Protein AF-D5RU22-F1 (afdb_monomer_lite)

Sequence (90 aa):
RDGLAFPALALAEREAGQRARDSGVAWVGITNGHHAGAMGLPVRRLAGQGLVALAFSNSPAAMPVAGGRRPLLGTNPVAAAFRAATRRRW

Radius of gyration: 16.01 Å; chains: 1; bounding box: 35×34×53 Å

Structure (mmCIF, N/CA/C/O backbone):
data_AF-D5RU22-F1
#
_entry.id   AF-D5RU22-F1
#
loop_
_atom_site.group_PDB
_atom_site.id
_atom_site.type_symbol
_atom_site.label_atom_id
_atom_site.label_alt_id
_atom_site.label_comp_id
_atom_site.label_asym_id
_atom_site.label_entity_id
_atom_site.label_seq_id
_atom_site.pdbx_PDB_ins_code
_atom_site.Cartn_x
_atom_site.Cartn_y
_atom_site.Cartn_z
_atom_site.occupancy
_atom_site.B_iso_or_equiv
_atom_site.auth_seq_id
_atom_site.auth_comp_id
_atom_site.auth_asym_id
_atom_site.auth_atom_id
_atom_site.pdbx_PDB_model_num
ATOM 1 N N . ARG A 1 1 ? -0.019 14.498 -14.222 1.00 51.03 1 ARG A N 1
ATOM 2 C CA . ARG A 1 1 ? 0.973 13.420 -14.455 1.00 51.03 1 ARG A CA 1
ATOM 3 C C . ARG A 1 1 ? 2.288 13.963 -13.911 1.00 51.03 1 ARG A C 1
ATOM 5 O O . ARG A 1 1 ? 2.440 15.171 -13.994 1.00 51.03 1 ARG A O 1
ATOM 12 N N . ASP A 1 2 ? 3.097 13.142 -13.241 1.00 69.06 2 ASP A N 1
ATOM 13 C CA . ASP A 1 2 ? 4.290 13.553 -12.462 1.00 69.06 2 ASP A CA 1
ATOM 14 C C . ASP A 1 2 ? 3.981 14.116 -11.063 1.00 69.06 2 ASP A C 1
ATOM 16 O O . ASP A 1 2 ? 4.498 15.140 -10.625 1.00 69.06 2 ASP A O 1
ATOM 20 N N . GLY A 1 3 ? 3.081 13.436 -10.342 1.00 75.44 3 GLY A N 1
ATOM 21 C CA . GLY A 1 3 ? 2.754 13.793 -8.962 1.00 75.44 3 GLY A CA 1
ATOM 22 C C . GLY A 1 3 ? 3.839 13.353 -7.973 1.00 75.44 3 GLY A C 1
ATOM 23 O O . GLY A 1 3 ? 4.359 12.238 -8.052 1.00 75.44 3 GLY A O 1
ATOM 24 N N . LEU A 1 4 ? 4.140 14.200 -6.986 1.00 88.31 4 LEU A N 1
ATOM 25 C CA . LEU A 1 4 ? 5.038 13.844 -5.888 1.00 88.31 4 LEU A CA 1
ATOM 26 C C . LEU A 1 4 ? 4.433 12.713 -5.043 1.00 88.31 4 LEU A C 1
ATOM 28 O O . LEU A 1 4 ? 3.294 12.800 -4.578 1.00 88.31 4 LEU A O 1
ATOM 32 N N . ALA A 1 5 ? 5.221 11.663 -4.804 1.00 91.31 5 ALA A N 1
ATOM 33 C CA . ALA A 1 5 ? 4.744 10.456 -4.134 1.00 91.31 5 ALA A CA 1
ATOM 34 C C . ALA A 1 5 ? 4.323 10.703 -2.678 1.00 91.31 5 ALA A C 1
ATOM 36 O O . ALA A 1 5 ? 3.290 10.202 -2.249 1.00 91.31 5 ALA A O 1
ATOM 37 N N . PHE A 1 6 ? 5.076 11.503 -1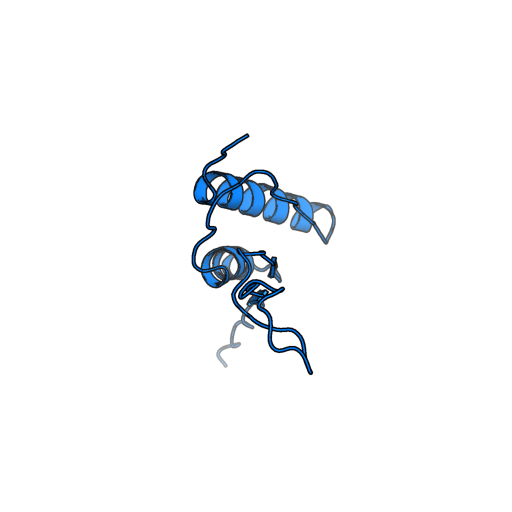.916 1.00 94.25 6 PHE A N 1
ATOM 38 C CA . PHE A 1 6 ? 4.780 11.718 -0.495 1.00 94.25 6 PHE A CA 1
ATOM 39 C C . PHE A 1 6 ? 3.480 12.501 -0.241 1.00 94.25 6 PHE A C 1
ATOM 41 O O . PHE A 1 6 ? 2.698 12.054 0.597 1.00 94.25 6 PHE A O 1
ATOM 48 N N . PRO A 1 7 ? 3.172 13.600 -0.960 1.00 94.81 7 PRO A N 1
ATOM 49 C CA . PRO A 1 7 ? 1.853 14.229 -0.882 1.00 94.81 7 PRO A CA 1
ATOM 50 C C . PRO A 1 7 ? 0.705 13.292 -1.278 1.00 94.81 7 PRO A C 1
ATOM 52 O O . PRO A 1 7 ? -0.327 13.278 -0.606 1.00 94.81 7 PRO A O 1
ATOM 55 N N . ALA A 1 8 ? 0.891 12.479 -2.325 1.00 95.25 8 ALA A N 1
ATOM 56 C CA . ALA A 1 8 ? -0.109 11.500 -2.747 1.00 95.25 8 ALA A CA 1
ATOM 57 C C . ALA A 1 8 ? -0.336 10.414 -1.682 1.00 95.25 8 ALA A C 1
ATOM 59 O O . ALA A 1 8 ? -1.482 10.096 -1.373 1.00 95.25 8 ALA A O 1
ATOM 60 N N . LEU A 1 9 ? 0.734 9.899 -1.066 1.00 95.94 9 LEU A N 1
ATOM 61 C CA . LEU A 1 9 ? 0.654 8.969 0.065 1.00 95.94 9 LEU A CA 1
ATOM 62 C C . LEU A 1 9 ? -0.054 9.604 1.261 1.00 95.94 9 LEU A C 1
ATOM 64 O O . LEU A 1 9 ? -0.954 8.992 1.818 1.00 95.94 9 LEU A O 1
ATOM 68 N N . ALA A 1 10 ? 0.283 10.845 1.614 1.00 95.88 10 ALA A N 1
ATOM 69 C CA . ALA A 1 10 ? -0.363 11.543 2.720 1.00 95.88 10 ALA A CA 1
ATOM 70 C C . ALA A 1 10 ? -1.870 11.741 2.482 1.00 95.88 10 ALA A C 1
ATOM 72 O O . ALA A 1 10 ? -2.660 11.625 3.418 1.00 95.88 10 ALA A O 1
ATOM 73 N N . LEU A 1 11 ? -2.284 12.034 1.244 1.00 96.50 11 LEU A N 1
ATOM 74 C CA . LEU A 1 11 ? -3.699 12.082 0.874 1.00 96.50 11 LEU A CA 1
ATOM 75 C C . LEU A 1 11 ? -4.345 10.694 0.969 1.00 96.50 11 LEU A C 1
ATOM 77 O O . LEU A 1 11 ? -5.406 10.564 1.573 1.00 96.50 11 LEU A O 1
ATOM 81 N N . ALA A 1 12 ? -3.688 9.664 0.434 1.00 96.69 12 ALA A N 1
ATOM 82 C CA . ALA A 1 12 ? -4.186 8.294 0.473 1.00 96.69 12 ALA A CA 1
ATOM 83 C C . ALA A 1 12 ? -4.342 7.768 1.906 1.00 96.69 12 ALA A C 1
ATOM 85 O O . ALA A 1 12 ? -5.353 7.146 2.207 1.00 96.69 12 ALA A O 1
ATOM 86 N N . GLU A 1 13 ? -3.397 8.056 2.805 1.00 97.19 13 GLU A N 1
ATOM 87 C CA . GLU A 1 13 ? -3.487 7.714 4.228 1.00 97.19 13 GLU A CA 1
ATOM 88 C C . GLU A 1 13 ? -4.717 8.363 4.881 1.00 97.19 13 GLU A C 1
ATOM 90 O O . GLU A 1 13 ? -5.455 7.692 5.603 1.00 97.19 13 GLU A O 1
ATOM 95 N N . ARG A 1 14 ? -4.979 9.650 4.608 1.00 97.81 14 ARG A N 1
ATOM 96 C CA . ARG A 1 14 ? -6.165 10.339 5.144 1.00 97.81 14 ARG A CA 1
ATOM 97 C C . ARG A 1 14 ? -7.463 9.733 4.615 1.00 97.81 14 ARG A C 1
ATOM 99 O O . ARG A 1 14 ? -8.332 9.388 5.412 1.00 97.81 14 ARG A O 1
ATOM 106 N N . GLU A 1 15 ? -7.574 9.572 3.298 1.00 98.06 15 GLU A N 1
ATOM 107 C CA . GLU A 1 15 ? -8.772 9.022 2.652 1.00 98.06 15 GLU A CA 1
ATOM 108 C C . GLU A 1 15 ? -9.034 7.575 3.074 1.00 98.06 15 GLU A C 1
ATOM 110 O O . GLU A 1 15 ? -10.156 7.233 3.445 1.00 98.06 15 GLU A O 1
ATOM 115 N N . ALA A 1 16 ? -8.001 6.728 3.067 1.00 97.81 16 ALA A N 1
ATOM 116 C CA . ALA A 1 16 ? -8.116 5.337 3.485 1.00 97.81 16 ALA A CA 1
ATOM 117 C C . ALA A 1 16 ? -8.500 5.241 4.963 1.00 97.81 16 ALA A C 1
ATOM 119 O O . ALA A 1 16 ? -9.385 4.466 5.315 1.00 97.81 16 ALA A O 1
ATOM 120 N N . GLY A 1 17 ? -7.877 6.054 5.822 1.00 97.19 17 GLY A N 1
ATOM 121 C CA . GLY A 1 17 ? -8.178 6.075 7.247 1.00 97.19 17 GLY A CA 1
ATOM 122 C C . GLY A 1 17 ? -9.618 6.493 7.544 1.00 97.19 17 GLY A C 1
ATOM 123 O O . GLY A 1 17 ? -10.284 5.836 8.341 1.00 97.19 17 GLY A O 1
ATOM 124 N N . GLN A 1 18 ? -10.111 7.558 6.906 1.00 97.94 18 GLN A N 1
ATOM 125 C CA . GLN A 1 18 ? -11.494 8.012 7.082 1.00 97.94 18 GLN A CA 1
ATOM 126 C C . GLN A 1 18 ? -12.488 6.958 6.576 1.00 97.94 18 GLN A C 1
ATOM 128 O O . GLN A 1 18 ? -13.322 6.471 7.335 1.00 97.94 18 GLN A O 1
ATOM 133 N N . ARG A 1 19 ? -12.335 6.522 5.322 1.00 98.38 19 ARG A N 1
ATOM 134 C CA . ARG A 1 19 ? -13.270 5.587 4.678 1.00 98.38 19 ARG A CA 1
ATOM 135 C C . ARG A 1 19 ? -13.290 4.217 5.349 1.00 98.38 19 ARG A C 1
ATOM 137 O O . ARG A 1 19 ? -14.351 3.611 5.450 1.00 98.38 19 ARG A O 1
ATOM 144 N N . ALA A 1 20 ? -12.151 3.737 5.849 1.00 98.00 20 ALA A N 1
ATOM 145 C CA . ALA A 1 20 ? -12.098 2.467 6.566 1.00 98.00 20 ALA A CA 1
ATOM 146 C C . ALA A 1 20 ? -12.853 2.517 7.903 1.00 98.00 20 ALA A C 1
ATOM 148 O O . ALA A 1 20 ? -13.401 1.500 8.313 1.00 98.00 20 ALA A O 1
ATOM 149 N N . ARG A 1 21 ? -12.923 3.675 8.575 1.00 96.19 21 ARG A N 1
ATOM 150 C CA . ARG A 1 21 ? -13.747 3.825 9.787 1.00 96.19 21 ARG A CA 1
ATOM 151 C C . ARG A 1 21 ? -15.232 3.840 9.460 1.00 96.19 21 ARG A C 1
ATOM 153 O O . ARG A 1 21 ? -16.003 3.198 10.162 1.00 96.19 21 ARG A O 1
ATOM 160 N N . ASP A 1 22 ? -15.600 4.521 8.381 1.00 98.00 22 ASP A N 1
ATOM 161 C CA . ASP A 1 22 ? -17.004 4.681 8.000 1.00 98.00 22 ASP A CA 1
ATOM 162 C C . ASP A 1 22 ? -17.585 3.400 7.379 1.00 98.00 22 ASP A C 1
ATOM 164 O O . ASP A 1 22 ? -18.758 3.094 7.563 1.00 98.00 22 ASP A O 1
ATOM 168 N N . SER A 1 23 ? -16.769 2.642 6.637 1.00 98.00 23 SER A N 1
ATOM 169 C CA . SER A 1 23 ? -17.209 1.492 5.823 1.00 98.00 23 SER A CA 1
ATOM 170 C C . SER A 1 23 ? -16.591 0.149 6.238 1.00 98.00 23 SER A C 1
ATOM 172 O O . SER A 1 23 ? -16.814 -0.864 5.579 1.00 98.00 23 SER A O 1
ATOM 174 N N . GLY A 1 24 ? -15.761 0.116 7.284 1.00 97.31 24 GLY A N 1
ATOM 175 C CA . GLY A 1 24 ? -15.031 -1.075 7.741 1.00 97.31 24 GLY A CA 1
ATOM 176 C C . GLY A 1 24 ? -13.766 -1.416 6.936 1.00 97.31 24 GLY A C 1
ATOM 177 O O . GLY A 1 24 ? -12.845 -2.029 7.475 1.00 97.31 24 GLY A O 1
ATOM 178 N N . VAL A 1 25 ? -13.676 -1.003 5.666 1.00 97.94 25 VAL A N 1
ATOM 179 C CA . VAL A 1 25 ? -12.508 -1.212 4.791 1.00 97.94 25 VAL A CA 1
ATOM 180 C C . VAL A 1 25 ? -12.402 -0.103 3.740 1.00 97.94 25 VAL A C 1
ATOM 182 O O . VAL A 1 25 ? -13.407 0.477 3.336 1.00 97.94 25 VAL A O 1
ATOM 185 N N . ALA A 1 26 ? -11.186 0.193 3.275 1.00 98.12 26 ALA A N 1
ATOM 186 C CA . ALA A 1 26 ? -10.949 1.116 2.167 1.00 98.12 26 ALA A CA 1
ATOM 187 C C . ALA A 1 26 ? -9.719 0.712 1.345 1.00 98.12 26 ALA A C 1
ATOM 189 O O . ALA A 1 26 ? -8.772 0.128 1.870 1.00 98.12 26 ALA A O 1
ATOM 190 N N . TRP A 1 27 ? -9.729 1.084 0.064 1.00 97.44 27 TRP A N 1
ATOM 191 C CA . TRP A 1 27 ? -8.624 0.891 -0.873 1.00 97.44 27 TRP A CA 1
ATOM 192 C C . TRP A 1 27 ? -8.382 2.188 -1.637 1.00 97.44 27 TRP A C 1
ATOM 194 O O . TRP A 1 27 ? -9.331 2.831 -2.085 1.00 97.44 27 TRP A O 1
ATOM 204 N N . VAL A 1 28 ? -7.116 2.572 -1.799 1.00 97.00 28 VAL A N 1
ATOM 205 C CA . VAL A 1 28 ? -6.728 3.774 -2.546 1.00 97.00 28 VAL A CA 1
ATOM 206 C C . VAL A 1 28 ? -5.629 3.410 -3.534 1.00 97.00 28 VAL A C 1
ATOM 208 O O . VAL A 1 28 ? -4.595 2.869 -3.149 1.00 97.00 28 VAL A O 1
ATOM 211 N N . GLY A 1 29 ? -5.853 3.715 -4.812 1.00 96.31 29 GLY A N 1
ATOM 212 C CA . GLY A 1 29 ? -4.858 3.560 -5.869 1.00 96.31 29 GLY A CA 1
ATOM 213 C C . GLY A 1 29 ? -4.142 4.878 -6.145 1.00 96.31 29 GLY A C 1
ATOM 214 O O . GLY A 1 29 ? -4.787 5.882 -6.440 1.00 96.31 29 GLY A O 1
ATOM 215 N N . ILE A 1 30 ? -2.809 4.871 -6.094 1.00 94.94 30 ILE A N 1
ATOM 216 C CA . ILE A 1 30 ? -1.976 5.996 -6.535 1.00 94.94 30 ILE A CA 1
ATOM 217 C C . ILE A 1 30 ? -1.371 5.625 -7.889 1.00 94.94 30 ILE A C 1
ATOM 219 O O . ILE A 1 30 ? -0.720 4.591 -8.018 1.00 94.94 30 ILE A O 1
ATOM 223 N N . THR A 1 31 ? -1.574 6.469 -8.899 1.00 93.88 31 THR A N 1
ATOM 224 C CA . THR A 1 31 ? -1.034 6.272 -10.254 1.00 93.88 31 THR A CA 1
ATOM 225 C C . THR A 1 31 ? -0.301 7.525 -10.724 1.00 93.88 31 THR A C 1
ATOM 227 O O . THR A 1 31 ? -0.523 8.613 -10.195 1.00 93.88 31 THR A O 1
ATOM 230 N N . ASN A 1 32 ? 0.577 7.387 -11.724 1.00 92.06 32 ASN A N 1
ATOM 231 C CA . ASN A 1 32 ? 1.376 8.495 -12.273 1.00 92.06 32 ASN A CA 1
ATOM 232 C C . ASN A 1 32 ? 2.207 9.251 -11.209 1.00 92.06 32 ASN A C 1
ATOM 234 O O . ASN A 1 32 ? 2.322 10.480 -11.267 1.00 92.06 32 ASN A O 1
ATOM 238 N N . GLY A 1 33 ? 2.742 8.510 -10.230 1.00 87.69 33 GLY A N 1
ATOM 239 C CA . GLY A 1 33 ? 3.602 9.015 -9.157 1.00 87.69 33 GLY A CA 1
ATOM 240 C C . GLY A 1 33 ? 5.082 8.669 -9.347 1.00 87.69 33 GLY A C 1
ATOM 241 O O . GLY A 1 33 ? 5.485 8.098 -10.359 1.00 87.69 33 GLY A O 1
ATOM 242 N N . HIS A 1 34 ? 5.901 9.025 -8.359 1.00 89.44 34 HIS A N 1
ATOM 243 C CA . HIS A 1 34 ? 7.342 8.739 -8.320 1.00 89.44 34 HIS A CA 1
ATOM 244 C C . HIS A 1 34 ? 7.697 7.783 -7.170 1.00 89.44 34 HIS A C 1
ATOM 246 O O . HIS A 1 34 ? 6.819 7.186 -6.549 1.00 89.44 34 HIS A O 1
ATOM 252 N N . HIS A 1 35 ? 8.993 7.630 -6.886 1.00 92.88 35 HIS A N 1
ATOM 253 C CA . HIS A 1 35 ? 9.496 6.773 -5.817 1.00 92.88 35 HIS A CA 1
ATOM 254 C C . HIS A 1 35 ? 8.833 7.089 -4.462 1.00 92.88 35 HIS A C 1
ATOM 256 O O . HIS A 1 35 ? 8.946 8.197 -3.939 1.00 92.88 35 HIS A O 1
ATOM 262 N N . ALA A 1 36 ? 8.162 6.087 -3.890 1.00 91.69 36 ALA A N 1
ATOM 263 C CA . ALA A 1 36 ? 7.337 6.199 -2.685 1.00 91.69 36 ALA A CA 1
ATOM 264 C C . ALA A 1 36 ? 8.118 6.071 -1.361 1.00 91.69 36 ALA A C 1
ATOM 266 O O . ALA A 1 36 ? 7.546 6.211 -0.280 1.00 91.69 36 ALA A O 1
ATOM 267 N N . GLY A 1 37 ? 9.430 5.824 -1.423 1.00 93.69 37 GLY A N 1
ATOM 268 C CA . GLY A 1 37 ? 10.256 5.659 -0.229 1.00 93.69 37 GLY A CA 1
ATOM 269 C C . GLY A 1 37 ? 9.930 4.378 0.544 1.00 93.69 37 GLY A C 1
ATOM 270 O O . GLY A 1 37 ? 9.553 3.355 -0.024 1.00 93.69 37 GLY A O 1
ATOM 271 N N . ALA A 1 38 ? 10.103 4.430 1.864 1.00 96.06 38 ALA A N 1
ATOM 272 C CA . ALA A 1 38 ? 9.864 3.290 2.740 1.00 96.06 38 ALA A CA 1
ATOM 273 C C . ALA A 1 38 ? 8.361 3.078 3.001 1.00 96.06 38 ALA A C 1
ATOM 275 O O . ALA A 1 38 ? 7.763 3.759 3.839 1.00 96.06 38 ALA A O 1
ATOM 276 N N . MET A 1 39 ? 7.769 2.068 2.352 1.00 96.31 39 MET A N 1
ATOM 277 C CA . MET A 1 39 ? 6.340 1.730 2.480 1.00 96.31 39 MET A CA 1
ATOM 278 C C . MET A 1 39 ? 5.912 1.302 3.894 1.00 96.31 39 MET A C 1
ATOM 280 O O . MET A 1 39 ? 4.725 1.327 4.208 1.00 96.31 39 MET A O 1
ATOM 284 N N . GLY A 1 40 ? 6.858 0.975 4.782 1.00 96.75 40 GLY A N 1
ATOM 285 C CA . GLY A 1 40 ? 6.579 0.716 6.199 1.00 96.75 40 GLY A CA 1
ATOM 286 C C . GLY A 1 40 ? 6.072 1.945 6.970 1.00 96.75 40 GLY A C 1
ATOM 287 O O . GLY A 1 40 ? 5.331 1.802 7.940 1.00 96.75 40 GLY A O 1
ATOM 288 N N . LEU A 1 41 ? 6.435 3.161 6.546 1.00 96.12 41 LEU A N 1
ATOM 289 C CA . LEU A 1 41 ? 6.031 4.400 7.218 1.00 96.12 41 LEU A CA 1
ATOM 290 C C . LEU A 1 41 ? 4.517 4.675 7.144 1.00 96.12 41 LEU A C 1
ATOM 292 O O . LEU A 1 41 ? 3.931 4.863 8.214 1.00 96.12 41 LEU A O 1
ATOM 296 N N . PRO A 1 42 ? 3.865 4.690 5.961 1.00 95.88 42 PRO A N 1
ATOM 297 C CA . PRO A 1 42 ? 2.425 4.940 5.869 1.00 95.88 42 PRO A CA 1
ATOM 298 C C . PRO A 1 42 ? 1.599 3.876 6.604 1.00 95.88 42 PRO A C 1
ATOM 300 O O . PRO A 1 42 ? 0.722 4.216 7.398 1.00 95.88 42 PRO A O 1
ATOM 303 N N . VAL A 1 43 ? 1.922 2.584 6.442 1.00 97.38 43 VAL A N 1
ATOM 304 C CA . VAL A 1 43 ? 1.182 1.518 7.145 1.00 97.38 43 VAL A CA 1
ATOM 305 C C . VAL A 1 43 ? 1.330 1.633 8.662 1.00 97.38 43 VAL A C 1
ATOM 307 O O . VAL A 1 43 ? 0.349 1.465 9.384 1.00 97.38 43 VAL A O 1
ATOM 310 N N . ARG A 1 44 ? 2.515 2.010 9.169 1.00 96.31 44 ARG A N 1
ATOM 311 C CA . ARG A 1 44 ? 2.729 2.232 10.606 1.00 96.31 44 ARG A CA 1
ATOM 312 C C . ARG A 1 44 ? 1.890 3.393 11.141 1.00 96.31 44 ARG A C 1
ATOM 314 O O . ARG A 1 44 ? 1.361 3.287 12.245 1.00 96.31 44 ARG A O 1
ATOM 321 N N . ARG A 1 45 ? 1.753 4.488 10.384 1.00 95.94 45 ARG A N 1
ATOM 322 C CA . ARG A 1 45 ? 0.909 5.630 10.781 1.00 95.94 45 ARG A CA 1
ATOM 323 C C . ARG A 1 45 ? -0.565 5.246 10.837 1.00 95.94 45 ARG A C 1
ATOM 325 O O . ARG A 1 45 ? -1.226 5.595 11.808 1.00 95.94 45 ARG A O 1
ATOM 332 N N . LEU A 1 46 ? -1.060 4.495 9.853 1.00 96.38 46 LEU A N 1
ATOM 333 C CA . LEU A 1 46 ? -2.434 3.980 9.856 1.00 96.38 46 LEU A CA 1
ATOM 334 C C . LEU A 1 46 ? -2.679 3.001 11.013 1.00 96.38 46 LEU A C 1
ATOM 336 O O . LEU A 1 46 ? -3.683 3.116 11.714 1.00 96.38 46 LEU A O 1
ATOM 340 N N . ALA A 1 47 ? -1.737 2.094 11.282 1.00 96.12 47 ALA A N 1
ATOM 341 C CA . ALA A 1 47 ? -1.839 1.173 12.413 1.00 96.12 47 ALA A CA 1
ATOM 342 C C . ALA A 1 47 ? -1.830 1.891 13.771 1.00 96.12 47 ALA A C 1
ATOM 344 O O . ALA A 1 47 ? -2.578 1.518 14.677 1.00 96.12 47 ALA A O 1
ATOM 345 N N . GLY A 1 48 ? -1.051 2.972 13.897 1.00 94.25 48 GLY A N 1
ATOM 346 C CA . GLY A 1 48 ? -1.072 3.863 15.062 1.00 94.25 48 GLY A CA 1
ATOM 347 C C . GLY A 1 48 ? -2.427 4.539 15.301 1.00 94.25 48 GLY A C 1
ATOM 348 O O . GLY A 1 48 ? -2.710 4.954 16.420 1.00 94.25 48 GLY A O 1
ATOM 349 N N . GLN A 1 49 ? -3.294 4.592 14.287 1.00 93.69 49 GLN A N 1
ATOM 350 C CA . GLN A 1 49 ? -4.667 5.084 14.399 1.00 93.69 49 GLN A CA 1
ATOM 351 C C . GLN A 1 49 ? -5.694 3.968 14.675 1.00 93.69 49 GLN A C 1
ATOM 353 O O . GLN A 1 49 ? -6.897 4.188 14.526 1.00 93.69 49 GLN A O 1
ATOM 358 N N . GLY A 1 50 ? -5.235 2.769 15.046 1.00 93.75 50 GLY A N 1
ATOM 359 C CA . GLY A 1 50 ? -6.089 1.631 15.387 1.00 93.75 50 GLY A CA 1
ATOM 360 C C . GLY A 1 50 ? -6.538 0.775 14.201 1.00 93.75 50 GLY A C 1
ATOM 361 O O . GLY A 1 50 ? -7.360 -0.116 14.399 1.00 93.75 50 GLY A O 1
ATOM 362 N N . LEU A 1 51 ? -6.005 1.010 12.998 1.00 95.88 51 LEU A N 1
ATOM 363 C CA . LEU A 1 51 ? -6.354 0.260 11.788 1.00 95.88 51 LEU A CA 1
ATOM 364 C C . LEU A 1 51 ? -5.399 -0.923 11.546 1.00 95.88 51 LEU A C 1
ATOM 366 O O . LEU A 1 51 ? -4.323 -1.023 12.134 1.00 95.88 51 LEU A O 1
ATOM 370 N N . VAL A 1 52 ? -5.786 -1.820 10.642 1.00 97.25 52 VAL A N 1
ATOM 371 C CA . VAL A 1 52 ? -4.853 -2.719 9.950 1.00 97.25 52 VAL A CA 1
ATOM 372 C C . VAL A 1 52 ? -4.574 -2.105 8.584 1.00 97.25 52 VAL A C 1
ATOM 374 O O . VAL A 1 52 ? -5.504 -1.658 7.916 1.00 97.25 52 VAL A O 1
ATOM 377 N N . ALA A 1 53 ? -3.307 -2.055 8.177 1.00 97.81 53 ALA A N 1
ATOM 378 C CA . ALA A 1 53 ? -2.908 -1.405 6.935 1.00 97.81 53 ALA A CA 1
ATOM 379 C C . ALA A 1 53 ? -1.959 -2.277 6.115 1.00 97.81 53 ALA A C 1
ATOM 381 O O . ALA A 1 53 ? -0.995 -2.833 6.645 1.00 97.81 53 ALA A O 1
ATOM 382 N N . LEU A 1 54 ? -2.223 -2.330 4.810 1.00 98.25 54 LEU A N 1
ATOM 383 C CA . LEU A 1 54 ? -1.388 -2.961 3.794 1.00 98.25 54 LEU A CA 1
ATOM 384 C C . LEU A 1 54 ? -1.006 -1.912 2.752 1.00 98.25 54 LEU A C 1
ATOM 386 O O . LEU A 1 54 ? -1.821 -1.055 2.409 1.00 98.25 54 LEU A O 1
ATOM 390 N N . ALA A 1 55 ? 0.215 -1.986 2.234 1.00 97.75 55 ALA A N 1
ATOM 391 C CA . ALA A 1 55 ? 0.651 -1.132 1.143 1.00 97.75 55 ALA A CA 1
ATOM 392 C C . ALA A 1 55 ? 1.555 -1.883 0.166 1.00 97.75 55 ALA A C 1
ATOM 394 O O . ALA A 1 55 ? 2.398 -2.690 0.562 1.00 97.75 55 ALA A O 1
ATOM 395 N N . PHE A 1 56 ? 1.380 -1.564 -1.113 1.00 97.50 56 PHE A N 1
ATOM 396 C CA . PHE A 1 56 ? 2.059 -2.188 -2.239 1.00 97.50 56 PHE A CA 1
ATOM 397 C C . PHE A 1 56 ? 2.585 -1.089 -3.155 1.00 97.50 56 PHE A C 1
ATOM 399 O O . PHE A 1 56 ? 1.922 -0.067 -3.348 1.00 97.50 56 PHE A O 1
A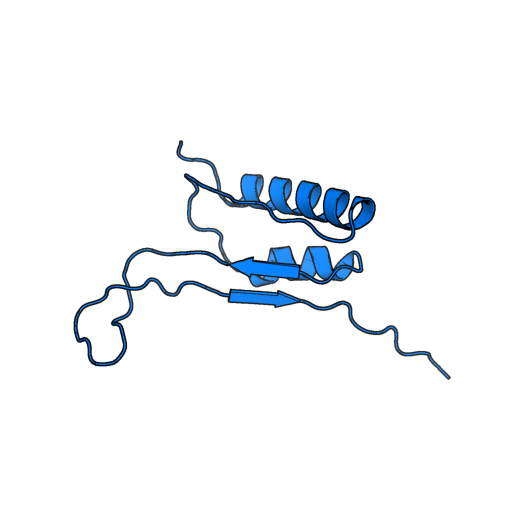TOM 406 N N . SER A 1 57 ? 3.765 -1.287 -3.727 1.00 95.69 57 SER A N 1
ATOM 407 C CA . SER A 1 57 ? 4.299 -0.390 -4.749 1.00 95.69 57 SER A CA 1
ATOM 408 C C . SER A 1 57 ? 5.070 -1.185 -5.791 1.00 95.69 57 SER A C 1
ATOM 410 O O . SER A 1 57 ? 5.532 -2.291 -5.517 1.00 95.69 57 SER A O 1
ATOM 412 N N . ASN A 1 58 ? 5.203 -0.626 -6.987 1.00 94.62 58 ASN A N 1
ATOM 413 C CA . ASN A 1 58 ? 6.045 -1.151 -8.050 1.00 94.62 58 ASN A CA 1
ATOM 414 C C . ASN A 1 58 ? 7.305 -0.288 -8.219 1.00 94.62 58 ASN A C 1
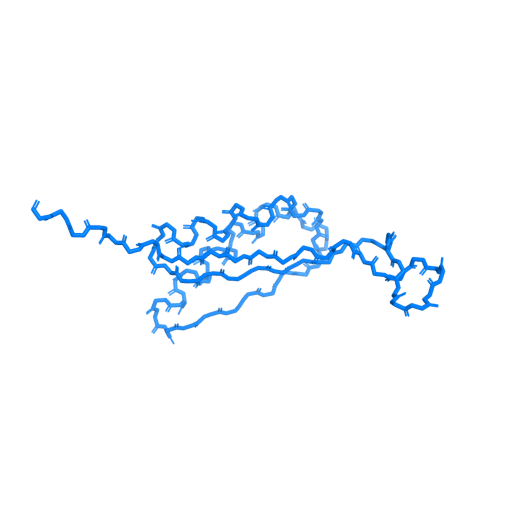ATOM 416 O O . ASN A 1 58 ? 7.330 0.882 -7.841 1.00 94.62 58 ASN A O 1
ATOM 420 N N . SER A 1 59 ? 8.348 -0.849 -8.825 1.00 94.56 59 SER A N 1
ATOM 421 C CA . SER A 1 59 ? 9.558 -0.107 -9.206 1.00 94.56 59 SER A CA 1
ATOM 422 C C . SER A 1 59 ? 10.009 -0.477 -10.626 1.00 94.56 59 SER A C 1
ATOM 424 O O . SER A 1 59 ? 9.504 -1.455 -11.184 1.00 94.56 59 SER A O 1
ATOM 426 N N . PRO A 1 60 ? 10.970 0.259 -11.224 1.00 94.88 60 PRO A N 1
ATOM 427 C CA . PRO A 1 60 ? 11.620 -0.163 -12.464 1.00 94.88 60 PRO A CA 1
ATOM 428 C C . PRO A 1 60 ? 12.203 -1.577 -12.359 1.00 94.88 60 PRO A C 1
ATOM 430 O O . PRO A 1 60 ? 12.533 -2.034 -11.261 1.00 94.88 60 PRO A O 1
ATOM 433 N N . ALA A 1 61 ? 12.337 -2.248 -13.504 1.00 96.38 61 ALA A N 1
ATOM 434 C CA . ALA A 1 61 ? 12.824 -3.621 -13.577 1.00 96.38 61 ALA A CA 1
ATOM 435 C C . ALA A 1 61 ? 14.248 -3.744 -13.011 1.00 96.38 61 ALA A C 1
ATOM 437 O O . ALA A 1 61 ? 15.172 -3.078 -13.474 1.00 96.38 61 ALA A O 1
ATOM 438 N N . ALA A 1 62 ? 14.410 -4.621 -12.024 1.00 96.12 62 ALA A N 1
ATOM 439 C CA . ALA A 1 62 ? 15.659 -4.851 -11.303 1.00 96.12 62 ALA A CA 1
ATOM 440 C C . ALA A 1 62 ? 15.894 -6.331 -10.945 1.00 96.12 62 ALA A C 1
ATOM 442 O O . ALA A 1 62 ? 17.033 -6.720 -10.710 1.00 96.12 62 ALA A O 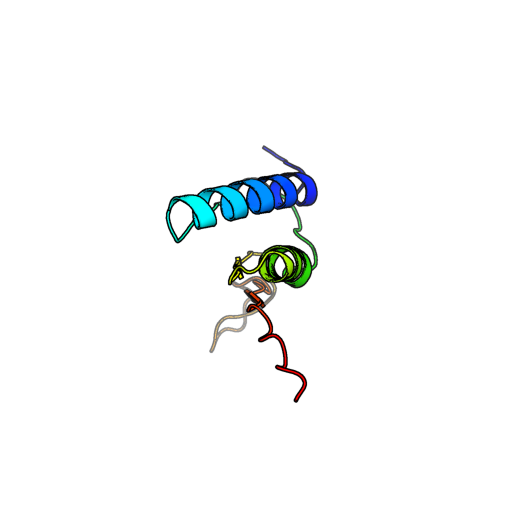1
ATOM 443 N N . MET A 1 63 ? 14.851 -7.170 -10.920 1.00 96.62 63 MET A N 1
ATOM 444 C CA . MET A 1 63 ? 14.935 -8.578 -10.513 1.00 96.62 63 MET A CA 1
ATOM 445 C C . MET A 1 63 ? 14.385 -9.517 -11.595 1.00 96.62 63 MET A C 1
ATOM 447 O O . MET A 1 63 ? 13.368 -9.199 -12.226 1.00 96.62 63 MET A O 1
ATOM 451 N N . PRO A 1 64 ? 15.024 -10.675 -11.844 1.00 96.38 64 PRO A N 1
ATOM 452 C CA . PRO A 1 64 ? 14.464 -11.699 -12.713 1.00 96.38 64 PRO A CA 1
ATOM 453 C C . PRO A 1 64 ? 13.291 -12.419 -12.040 1.00 96.38 64 PRO A C 1
ATOM 455 O O . PRO A 1 64 ? 13.189 -12.481 -10.816 1.00 96.38 64 PRO A O 1
ATOM 458 N N . VAL A 1 65 ? 12.411 -12.997 -12.854 1.00 95.56 65 VAL A N 1
ATOM 459 C CA . VAL A 1 65 ? 11.435 -13.993 -12.384 1.00 95.56 65 VAL A CA 1
ATOM 460 C C . VAL A 1 65 ? 12.130 -15.335 -12.131 1.00 95.56 65 VAL A C 1
ATOM 462 O O . VAL A 1 65 ? 13.225 -15.573 -12.646 1.00 95.56 65 VAL A O 1
ATOM 465 N N . ALA A 1 66 ? 11.498 -16.232 -11.370 1.00 95.88 66 ALA A N 1
ATOM 466 C CA . ALA A 1 66 ? 12.019 -17.578 -11.132 1.00 95.88 66 ALA A CA 1
ATOM 467 C C . ALA A 1 66 ? 12.336 -18.302 -12.458 1.00 95.88 66 ALA A C 1
ATOM 469 O O . ALA A 1 66 ? 11.520 -18.315 -13.377 1.00 95.88 66 ALA A O 1
ATOM 470 N N . GLY A 1 67 ? 13.543 -18.866 -12.568 1.00 96.31 67 GLY A N 1
ATOM 471 C CA . GLY A 1 67 ? 14.038 -19.514 -13.794 1.00 96.31 67 GLY A CA 1
ATOM 472 C C . GLY A 1 67 ? 14.516 -18.556 -14.896 1.00 96.31 67 GLY A C 1
ATOM 473 O O . GLY A 1 67 ? 15.075 -19.002 -15.896 1.00 96.31 67 GLY A O 1
ATOM 474 N N . GLY A 1 68 ? 14.341 -17.244 -14.727 1.00 95.75 68 GLY A N 1
ATOM 475 C CA . GLY A 1 68 ? 14.793 -16.225 -15.669 1.00 95.75 68 GLY A CA 1
ATOM 476 C C . GLY A 1 68 ? 16.202 -15.703 -15.378 1.00 95.75 68 GLY A C 1
ATOM 477 O O . GLY A 1 68 ? 16.725 -15.814 -14.273 1.00 95.75 68 GLY A O 1
ATOM 478 N N . ARG A 1 69 ? 16.807 -15.069 -16.388 1.00 94.31 69 ARG A N 1
ATOM 479 C CA . ARG A 1 69 ? 18.095 -14.350 -16.270 1.00 94.31 69 ARG A CA 1
ATOM 480 C C . ARG A 1 69 ? 17.994 -12.851 -16.557 1.00 94.31 69 ARG A C 1
ATOM 482 O O . ARG A 1 69 ? 18.938 -12.112 -16.310 1.00 94.31 69 ARG A O 1
ATOM 489 N N . ARG A 1 70 ? 16.856 -12.399 -17.089 1.00 97.00 70 ARG A N 1
ATOM 490 C CA . ARG A 1 70 ? 16.598 -10.998 -17.438 1.00 97.00 70 ARG A CA 1
ATOM 491 C C . ARG A 1 70 ? 15.785 -10.321 -16.329 1.00 97.00 70 ARG A C 1
ATOM 493 O O . ARG A 1 70 ? 14.802 -10.923 -15.897 1.00 97.00 70 ARG A O 1
ATOM 500 N N . PRO A 1 71 ? 16.120 -9.085 -15.912 1.00 96.50 71 PRO A N 1
ATOM 501 C CA . PRO A 1 71 ? 15.295 -8.328 -14.978 1.00 96.50 71 PRO A CA 1
ATOM 502 C C . PRO A 1 71 ? 13.944 -7.980 -15.613 1.00 96.50 71 PRO A C 1
ATOM 504 O O . PRO A 1 71 ? 13.887 -7.391 -16.695 1.00 96.50 71 PRO A O 1
ATOM 507 N N . LEU A 1 72 ? 12.864 -8.365 -14.935 1.00 96.38 72 LEU A N 1
ATOM 508 C CA . LEU A 1 72 ? 11.476 -8.139 -15.359 1.00 96.38 72 LEU A CA 1
ATOM 509 C C . LEU A 1 72 ? 10.626 -7.508 -14.250 1.00 96.38 72 LEU A C 1
ATOM 511 O O . LEU A 1 72 ? 9.724 -6.731 -14.546 1.00 96.38 72 LEU A O 1
ATOM 515 N N . LEU A 1 73 ? 10.914 -7.818 -12.985 1.00 96.31 73 LEU A N 1
ATOM 516 C CA . LEU A 1 73 ? 10.201 -7.286 -11.825 1.00 96.31 73 LEU A CA 1
ATOM 517 C C . LEU A 1 73 ? 10.983 -6.142 -11.188 1.00 96.31 73 LEU A C 1
ATOM 519 O O . LEU A 1 73 ? 12.213 -6.131 -11.216 1.00 96.31 73 LEU A O 1
ATOM 523 N N . GLY A 1 74 ? 10.277 -5.202 -10.570 1.00 96.06 74 GLY A N 1
ATOM 524 C CA . GLY A 1 74 ? 10.873 -4.297 -9.596 1.00 96.06 74 GLY A CA 1
ATOM 525 C C . GLY A 1 74 ? 11.070 -4.973 -8.240 1.00 96.06 74 GLY A C 1
ATOM 526 O O . GLY A 1 74 ? 10.581 -6.081 -8.029 1.00 96.06 74 GLY A O 1
ATOM 527 N N . THR A 1 75 ? 11.732 -4.295 -7.298 1.00 95.56 75 THR A N 1
ATOM 528 C CA . THR A 1 75 ? 11.827 -4.755 -5.896 1.00 95.56 75 THR A CA 1
ATOM 529 C C . THR A 1 75 ? 10.459 -4.833 -5.221 1.00 95.56 75 THR A C 1
ATOM 531 O O . THR A 1 75 ? 10.312 -5.549 -4.236 1.00 95.56 75 THR A O 1
ATOM 534 N N . ASN A 1 76 ? 9.475 -4.122 -5.785 1.00 95.88 76 ASN A N 1
ATOM 535 C CA . ASN A 1 76 ? 8.040 -4.231 -5.539 1.00 95.88 76 ASN A CA 1
ATOM 536 C C . ASN A 1 76 ? 7.690 -4.443 -4.055 1.00 95.88 76 ASN A C 1
ATOM 538 O O 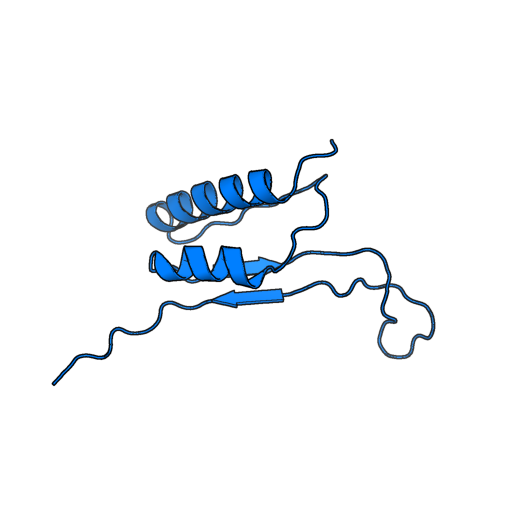. ASN A 1 76 ? 7.231 -5.525 -3.676 1.00 95.88 76 ASN A O 1
ATOM 542 N N . PRO A 1 77 ? 7.950 -3.440 -3.194 1.00 95.88 77 PRO A N 1
ATOM 543 C CA . PRO A 1 77 ? 7.815 -3.616 -1.760 1.00 95.88 77 PRO A CA 1
ATOM 544 C C . PRO A 1 77 ? 6.365 -3.894 -1.359 1.00 95.88 77 PRO A C 1
ATOM 546 O O . PRO A 1 77 ? 5.425 -3.250 -1.834 1.00 95.88 77 PRO A O 1
ATOM 549 N N . VAL A 1 78 ? 6.228 -4.806 -0.398 1.00 97.81 78 VAL A N 1
ATOM 550 C CA . VAL A 1 78 ? 5.000 -5.069 0.351 1.00 97.81 78 VAL A CA 1
ATOM 551 C C . VAL A 1 78 ? 5.241 -4.660 1.797 1.00 97.81 78 VAL A C 1
ATOM 553 O O . VAL A 1 78 ? 6.247 -5.041 2.395 1.00 97.81 78 VAL A O 1
ATOM 556 N N . ALA A 1 79 ? 4.326 -3.882 2.366 1.00 98.25 79 ALA A N 1
ATOM 557 C CA . ALA A 1 79 ? 4.371 -3.483 3.765 1.00 98.25 79 ALA A CA 1
ATOM 558 C C . ALA A 1 79 ? 3.033 -3.770 4.444 1.00 98.25 79 ALA A C 1
ATOM 560 O O . ALA A 1 79 ? 1.970 -3.581 3.854 1.00 98.25 79 ALA A O 1
ATOM 561 N N . ALA A 1 80 ? 3.097 -4.194 5.703 1.00 97.81 80 ALA A N 1
ATOM 562 C CA . ALA A 1 80 ? 1.934 -4.455 6.533 1.00 97.81 80 ALA A CA 1
ATOM 563 C C . ALA A 1 80 ? 2.182 -3.945 7.952 1.00 97.81 80 ALA A C 1
ATOM 565 O O . ALA A 1 80 ? 3.291 -4.061 8.479 1.00 97.81 80 ALA A O 1
ATOM 566 N N . ALA A 1 81 ? 1.145 -3.400 8.577 1.00 97.50 81 ALA A N 1
ATOM 567 C CA . ALA A 1 81 ? 1.155 -3.074 9.991 1.00 97.50 81 ALA A CA 1
ATOM 568 C C . ALA A 1 81 ? -0.205 -3.393 10.609 1.00 97.50 81 ALA A C 1
ATOM 570 O O . ALA A 1 81 ? -1.260 -3.108 10.040 1.00 97.50 81 ALA A O 1
ATOM 571 N N . PHE A 1 82 ? -0.154 -3.978 11.800 1.00 95.44 82 PHE A N 1
ATOM 572 C CA . PHE A 1 82 ? -1.318 -4.385 12.570 1.00 95.44 82 PHE A CA 1
ATOM 573 C C . PHE A 1 82 ? -1.373 -3.565 13.852 1.00 95.44 82 PHE A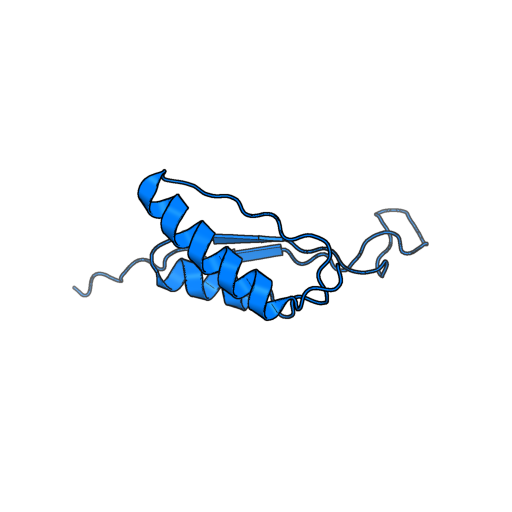 C 1
ATOM 575 O O . PHE A 1 82 ? -0.334 -3.214 14.419 1.00 95.44 82 PHE A O 1
ATOM 582 N N . ARG A 1 83 ? -2.585 -3.281 14.330 1.00 85.44 83 ARG A N 1
ATOM 583 C CA . ARG A 1 83 ? -2.784 -2.659 15.639 1.00 85.44 83 ARG A CA 1
ATOM 584 C C . ARG A 1 83 ? -2.106 -3.514 16.715 1.00 85.44 83 ARG A C 1
ATOM 586 O O . ARG A 1 83 ? -2.475 -4.671 16.906 1.00 85.44 83 ARG A O 1
ATOM 593 N N . ALA A 1 84 ? -1.154 -2.939 17.446 1.00 75.12 84 ALA A N 1
ATOM 594 C CA . ALA A 1 84 ? -0.590 -3.603 18.614 1.00 75.12 84 ALA A CA 1
ATOM 595 C C . ALA A 1 84 ? -1.684 -3.752 19.682 1.00 75.12 84 ALA A C 1
ATOM 597 O O . ALA A 1 84 ? -2.386 -2.789 19.997 1.00 75.12 84 ALA A O 1
ATOM 598 N N . ALA A 1 85 ? -1.845 -4.954 20.236 1.00 67.88 85 ALA A N 1
ATOM 599 C CA . ALA A 1 85 ? -2.735 -5.146 21.370 1.00 67.88 85 ALA A CA 1
ATOM 600 C C . ALA A 1 85 ? -2.211 -4.327 22.554 1.00 67.88 85 ALA A C 1
ATOM 602 O O . ALA A 1 85 ? -1.041 -4.439 22.931 1.00 67.88 85 ALA A O 1
ATOM 603 N N . THR A 1 86 ? -3.073 -3.511 23.155 1.00 64.62 86 THR A N 1
ATOM 604 C CA . THR A 1 86 ? -2.778 -2.885 24.440 1.00 64.62 86 THR A CA 1
ATOM 605 C C . THR A 1 86 ? -2.504 -4.017 25.423 1.00 64.62 86 THR A C 1
ATOM 607 O O . THR A 1 86 ? -3.405 -4.806 25.714 1.00 64.62 86 THR A O 1
ATOM 610 N N . ARG A 1 87 ? -1.266 -4.151 25.920 1.00 60.16 87 ARG A N 1
ATOM 611 C CA . ARG A 1 87 ? -1.011 -5.036 27.061 1.00 60.16 87 ARG A CA 1
ATOM 612 C C . ARG A 1 87 ? -1.906 -4.535 28.189 1.00 60.16 87 ARG A C 1
ATOM 614 O O . ARG A 1 87 ? -1.677 -3.439 28.700 1.00 60.16 87 ARG A O 1
ATOM 621 N N . ARG A 1 88 ? -2.933 -5.309 28.550 1.00 55.06 88 ARG A N 1
ATOM 622 C CA . ARG A 1 88 ? -3.617 -5.133 29.830 1.00 55.06 88 ARG A CA 1
ATOM 623 C C . ARG A 1 88 ? -2.533 -5.273 30.894 1.00 55.06 88 ARG A C 1
ATOM 625 O O . ARG A 1 88 ? -1.954 -6.345 31.046 1.00 55.06 88 ARG A O 1
ATOM 632 N N . ARG A 1 89 ? -2.181 -4.151 31.521 1.00 50.00 89 ARG A N 1
ATOM 633 C CA . ARG A 1 89 ? -1.396 -4.153 32.751 1.00 50.00 89 ARG A CA 1
ATOM 634 C C . ARG A 1 89 ? -2.307 -4.780 33.805 1.00 50.00 89 ARG A C 1
ATOM 636 O O . ARG A 1 89 ? -3.417 -4.285 33.993 1.00 50.00 89 ARG A O 1
ATOM 643 N N . TRP A 1 90 ? -1.883 -5.922 34.333 1.00 50.66 90 TRP A N 1
ATOM 644 C CA . TRP A 1 90 ? -2.421 -6.472 35.571 1.00 50.66 90 TRP A CA 1
ATOM 645 C C . TRP A 1 90 ? -1.954 -5.601 36.732 1.00 50.66 90 TRP A C 1
ATOM 647 O O . TRP A 1 90 ? -0.815 -5.081 36.630 1.00 50.66 90 TRP A O 1
#

InterPro domains:
  IPR003767 Malate/L-lactate dehydrogenase-like [PF02615] (2-84)
  IPR003767 Malate/L-lactate dehydrogenase-like [PTHR11091] (9-85)
  IPR036111 Malate/L-sulfolactate/L-lactate dehydrogenase-like superfamily [SSF89733] (2-83)
  IPR043143 Malate/L-sulfolactate/L-lactate dehydrogenase-like, NADPH binding domain [G3DSA:3.30.1370.60] (1-89)

Secondary structure (DSSP, 8-state):
--B-HHHHHHHHHHHHHHHHHHHS-------SB-----THHHHHHHHHTT--EEEE---SS-EEPTT--SEEE----EEEE-PPP-----

pLDDT: mean 91.97, std 11.31, range [50.0, 98.38]

Organism: NCBI:txid525371

Foldseek 3Di:
DADEQAVVLVVQLVVQLVCCVVPVGDDDDDPPYDDNPDPQVSQVVSLVVVDKDKDWDFDPFDDDDVVDDDGDGGVTDIYIDHNDDDPPDD